Protein AF-A0A7W0R526-F1 (afdb_monomer)

Foldseek 3Di:
DQDPPVNWDWDDDPPDIDGGDDPVCVVVVVVCCPPPVNVD

pLDDT: mean 93.0, std 8.03, range [62.22, 98.31]

Structure (mmCIF, N/CA/C/O backbone):
data_AF-A0A7W0R526-F1
#
_entry.id   AF-A0A7W0R526-F1
#
loop_
_atom_site.group_PDB
_atom_site.id
_atom_site.type_symbol
_atom_site.label_atom_id
_atom_site.label_alt_id
_atom_site.label_comp_id
_atom_site.label_asym_id
_atom_site.label_entity_id
_atom_site.label_seq_id
_atom_site.pdbx_PDB_ins_code
_atom_site.Cartn_x
_atom_site.Cartn_y
_atom_site.Cartn_z
_atom_site.occupancy
_atom_site.B_iso_or_equiv
_atom_site.auth_seq_id
_atom_site.auth_comp_id
_atom_site.auth_asym_id
_atom_site.auth_atom_id
_atom_site.pdbx_PDB_model_num
ATOM 1 N N . MET A 1 1 ? 6.239 -25.440 -11.628 1.00 62.22 1 MET A N 1
ATOM 2 C CA . MET A 1 1 ? 7.049 -24.206 -11.623 1.00 62.22 1 MET A CA 1
ATOM 3 C C . MET A 1 1 ? 6.067 -23.067 -11.426 1.00 62.22 1 MET A C 1
ATOM 5 O O . MET A 1 1 ? 5.215 -22.926 -12.290 1.00 62.22 1 MET A O 1
ATOM 9 N N . ASN A 1 2 ? 6.100 -22.357 -10.296 1.00 74.38 2 ASN A N 1
ATOM 10 C CA . ASN A 1 2 ? 5.230 -21.192 -10.098 1.00 74.38 2 ASN A CA 1
ATOM 11 C C . ASN A 1 2 ? 5.839 -20.019 -10.871 1.00 74.38 2 ASN A C 1
ATOM 13 O O . ASN A 1 2 ? 7.040 -19.771 -10.733 1.00 74.38 2 ASN A O 1
ATOM 17 N N . ARG A 1 3 ? 5.052 -19.343 -11.702 1.00 88.88 3 ARG A N 1
ATOM 18 C CA . ARG A 1 3 ? 5.498 -18.194 -12.480 1.00 88.88 3 ARG A CA 1
ATOM 19 C C . ARG A 1 3 ? 5.078 -16.901 -11.790 1.00 88.88 3 ARG A C 1
ATOM 21 O O . ARG A 1 3 ? 3.927 -16.724 -11.399 1.00 88.88 3 ARG A O 1
ATOM 28 N N . TRP A 1 4 ? 6.053 -16.030 -11.573 1.00 86.31 4 TRP A N 1
ATOM 29 C CA . TRP A 1 4 ? 5.842 -14.744 -10.930 1.00 86.31 4 TRP A CA 1
ATOM 30 C C . TRP A 1 4 ? 5.826 -13.637 -11.990 1.00 86.31 4 TRP A C 1
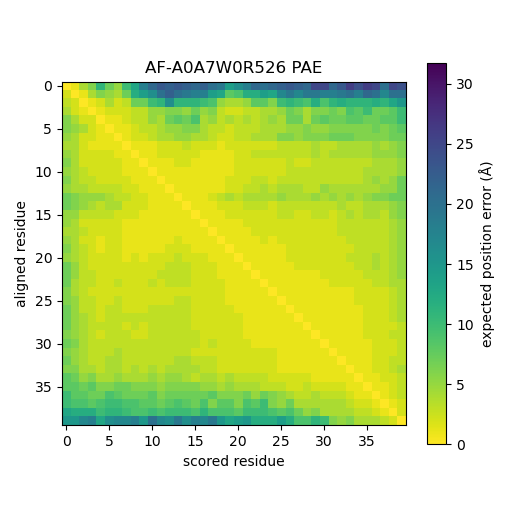ATOM 32 O O . TRP A 1 4 ? 6.769 -13.582 -12.784 1.00 86.31 4 TRP A O 1
ATOM 42 N N . PRO A 1 5 ? 4.860 -12.700 -11.940 1.00 91.50 5 PRO A N 1
ATOM 43 C CA . PRO A 1 5 ? 3.808 -12.554 -10.924 1.00 91.50 5 PRO A CA 1
ATOM 44 C C . PRO A 1 5 ? 2.490 -13.292 -11.237 1.00 91.50 5 PRO A C 1
ATOM 46 O O . PRO A 1 5 ? 1.566 -13.221 -10.431 1.00 91.50 5 PRO A O 1
ATOM 49 N N . GLU A 1 6 ? 2.368 -13.963 -12.384 1.00 92.00 6 GLU A N 1
ATOM 50 C CA . GLU A 1 6 ? 1.087 -14.437 -12.933 1.00 92.00 6 GLU A CA 1
ATOM 51 C C . GLU A 1 6 ? 0.353 -15.497 -12.098 1.00 92.00 6 GLU A C 1
ATOM 53 O O . GLU A 1 6 ? -0.875 -15.534 -12.127 1.00 92.00 6 GLU A O 1
ATOM 58 N N . ASP A 1 7 ? 1.068 -16.317 -11.326 1.00 94.88 7 ASP A N 1
ATOM 59 C CA . ASP A 1 7 ? 0.469 -17.377 -10.506 1.00 94.88 7 ASP A CA 1
ATOM 60 C C . ASP A 1 7 ? 0.179 -16.915 -9.059 1.00 94.88 7 ASP A C 1
ATOM 62 O O . ASP A 1 7 ? -0.161 -17.726 -8.195 1.00 94.88 7 ASP A O 1
ATOM 66 N N . VAL A 1 8 ? 0.327 -15.619 -8.753 1.00 95.00 8 VAL A N 1
ATOM 67 C CA . VAL A 1 8 ? 0.032 -15.054 -7.426 1.00 95.00 8 VAL A CA 1
ATOM 68 C C . VAL A 1 8 ? -1.424 -14.577 -7.377 1.00 95.00 8 VAL A C 1
ATOM 70 O O . VAL A 1 8 ? -1.797 -13.698 -8.156 1.00 95.00 8 VAL A O 1
ATOM 73 N N . PRO A 1 9 ? -2.262 -15.085 -6.457 1.00 95.50 9 PRO A N 1
ATOM 74 C CA . PRO A 1 9 ? -3.654 -14.661 -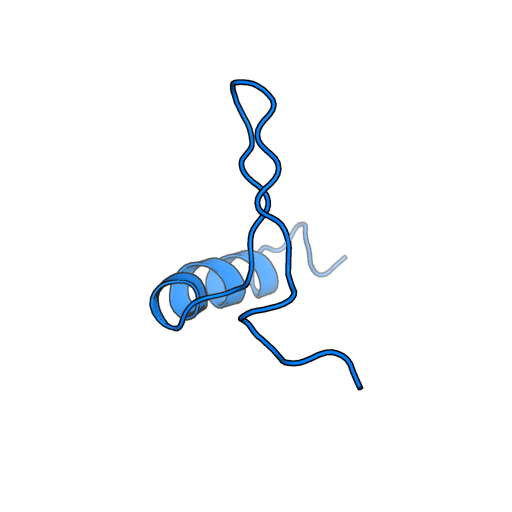6.366 1.00 95.50 9 PRO A CA 1
ATOM 75 C C . PRO A 1 9 ? -3.785 -13.233 -5.824 1.00 95.50 9 PRO A C 1
ATOM 77 O O . PRO A 1 9 ? -2.973 -12.775 -5.016 1.00 95.50 9 PRO A O 1
ATOM 80 N N . GLU A 1 10 ? -4.868 -12.557 -6.210 1.00 96.69 10 GLU A N 1
ATOM 81 C CA . GLU A 1 10 ? -5.343 -11.374 -5.495 1.00 96.69 10 GLU A CA 1
ATOM 82 C C . GLU A 1 10 ? -6.393 -11.789 -4.454 1.00 96.69 10 GLU A C 1
ATOM 84 O O . GLU A 1 10 ? -7.385 -12.439 -4.783 1.00 96.69 10 GLU A O 1
ATOM 89 N N . LEU A 1 11 ? -6.179 -11.405 -3.195 1.00 97.94 11 LEU A N 1
ATOM 90 C CA . LEU A 1 11 ? -7.111 -11.619 -2.086 1.00 97.94 11 LEU A CA 1
ATOM 91 C C . LEU A 1 11 ? -7.596 -10.258 -1.586 1.00 97.94 11 LEU A C 1
ATOM 93 O O . LEU A 1 11 ? -6.785 -9.351 -1.396 1.00 97.94 11 LEU A O 1
ATOM 97 N N . TYR A 1 12 ? -8.902 -10.101 -1.373 1.00 98.31 12 TYR A N 1
ATOM 98 C CA . TYR A 1 12 ? -9.495 -8.850 -0.898 1.00 98.31 12 TYR A CA 1
ATOM 99 C C . TYR A 1 12 ? -10.608 -9.128 0.111 1.00 98.31 12 TYR A C 1
ATOM 101 O O . TYR A 1 12 ? -11.507 -9.917 -0.170 1.00 98.31 12 TYR A O 1
ATOM 109 N N . ASP A 1 13 ? -10.556 -8.463 1.264 1.00 98.12 13 ASP A N 1
ATOM 110 C CA . ASP A 1 13 ? -11.527 -8.628 2.358 1.00 98.12 13 ASP A CA 1
ATOM 111 C C . ASP A 1 13 ? -12.476 -7.422 2.531 1.00 98.12 13 ASP A C 1
ATOM 113 O O . ASP A 1 13 ? -13.232 -7.353 3.497 1.00 98.12 13 ASP A O 1
ATOM 117 N N . GLY A 1 14 ? -12.440 -6.454 1.609 1.00 97.75 14 GLY A N 1
ATOM 118 C CA . GLY A 1 14 ? -13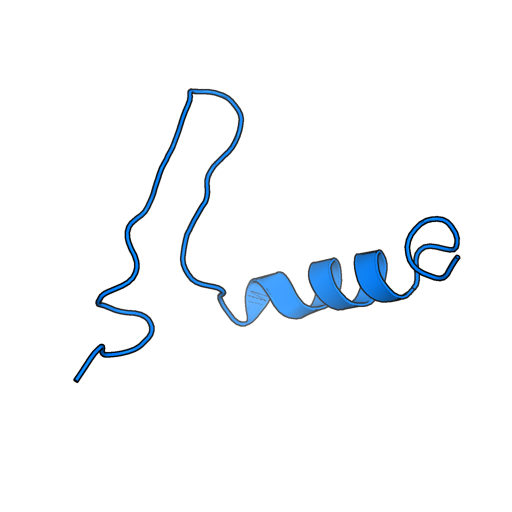.159 -5.180 1.733 1.00 97.75 14 GLY A CA 1
ATOM 119 C C . GLY A 1 14 ? -12.285 -4.027 2.240 1.00 97.75 14 GLY A C 1
ATOM 120 O O .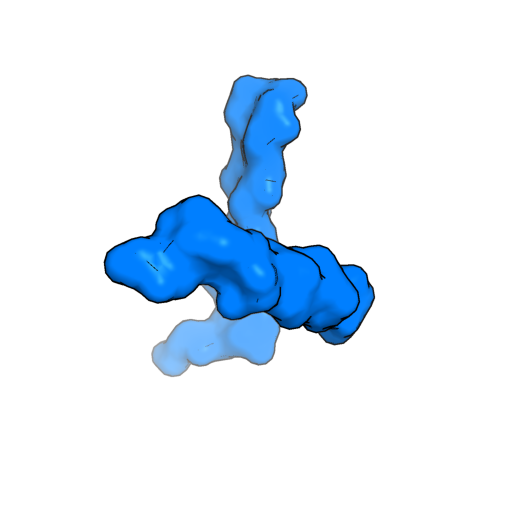 GLY A 1 14 ? -12.572 -2.869 1.939 1.00 97.75 14 GLY A O 1
ATOM 121 N N . THR A 1 15 ? -11.172 -4.326 2.909 1.00 98.00 15 THR A N 1
ATOM 122 C CA . THR A 1 15 ? -10.238 -3.336 3.468 1.00 98.00 15 THR A CA 1
ATOM 123 C C . THR A 1 15 ? -8.832 -3.517 2.902 1.00 98.00 15 THR A C 1
ATOM 125 O O . THR A 1 15 ? -8.264 -2.590 2.326 1.00 98.00 15 THR A O 1
ATOM 128 N N . VAL A 1 16 ? -8.280 -4.721 3.015 1.00 97.62 16 VAL A N 1
ATOM 129 C CA . VAL A 1 16 ? -6.917 -5.076 2.629 1.00 97.62 16 VAL A CA 1
ATOM 130 C C . VAL A 1 16 ? -6.937 -5.857 1.328 1.00 97.62 16 VAL A C 1
ATOM 132 O O . VAL A 1 16 ? -7.713 -6.796 1.159 1.00 97.62 16 VAL A O 1
ATOM 135 N N . ARG A 1 17 ? -6.039 -5.487 0.409 1.00 97.00 17 ARG A N 1
ATOM 136 C CA . ARG A 1 17 ? -5.771 -6.248 -0.811 1.00 97.00 17 ARG A CA 1
ATOM 137 C C . ARG A 1 17 ? -4.358 -6.810 -0.787 1.00 97.00 17 ARG A C 1
ATOM 139 O O . ARG A 1 17 ? -3.394 -6.049 -0.781 1.00 97.00 17 ARG A O 1
ATOM 146 N N . LEU A 1 18 ? -4.252 -8.131 -0.840 1.00 97.25 18 LEU A N 1
ATOM 147 C CA . LEU A 1 18 ? -2.993 -8.839 -1.040 1.00 97.25 18 LEU A CA 1
ATOM 148 C C . LEU A 1 18 ? -2.885 -9.224 -2.513 1.00 97.25 18 LEU A C 1
ATOM 150 O O . LEU A 1 18 ? -3.847 -9.721 -3.091 1.00 97.25 18 LEU A O 1
ATOM 154 N N . ARG A 1 19 ? -1.735 -8.954 -3.126 1.00 96.75 19 ARG A N 1
ATOM 155 C CA . ARG A 1 19 ? -1.448 -9.201 -4.547 1.00 96.75 19 ARG A CA 1
ATOM 156 C C . ARG A 1 19 ? 0.059 -9.337 -4.755 1.00 96.75 19 ARG A C 1
ATOM 158 O O . ARG A 1 19 ? 0.831 -8.971 -3.869 1.00 96.75 19 ARG A O 1
ATOM 165 N N . ALA A 1 20 ? 0.478 -9.764 -5.945 1.00 97.00 20 ALA A N 1
ATOM 166 C CA . ALA A 1 20 ? 1.879 -9.658 -6.349 1.00 97.00 20 ALA A CA 1
ATOM 167 C C . ALA A 1 20 ? 2.389 -8.208 -6.271 1.00 97.00 20 ALA A C 1
ATOM 169 O O . ALA A 1 20 ? 1.648 -7.250 -6.543 1.00 97.00 20 ALA A O 1
ATOM 170 N N . HIS A 1 21 ? 3.672 -8.063 -5.939 1.00 94.88 21 HIS A N 1
ATOM 171 C CA . HIS A 1 21 ? 4.363 -6.778 -5.974 1.00 94.88 21 HIS A CA 1
ATOM 172 C C . HIS A 1 21 ? 4.490 -6.244 -7.400 1.00 94.88 21 HIS A C 1
ATOM 174 O O . HIS A 1 21 ? 4.579 -6.999 -8.370 1.00 94.88 21 HIS A O 1
ATOM 180 N N . ARG A 1 22 ? 4.509 -4.920 -7.505 1.00 94.69 22 ARG A N 1
ATOM 181 C CA . ARG A 1 22 ? 4.723 -4.149 -8.728 1.00 94.69 22 ARG A CA 1
ATOM 182 C C . ARG A 1 22 ? 5.844 -3.151 -8.465 1.00 94.69 22 ARG A C 1
ATOM 184 O O . ARG A 1 22 ? 6.032 -2.733 -7.326 1.00 94.69 22 ARG A O 1
ATOM 191 N N . ASP A 1 23 ? 6.520 -2.693 -9.512 1.00 97.06 23 ASP A N 1
ATOM 192 C CA . ASP A 1 23 ? 7.612 -1.714 -9.373 1.00 97.06 23 ASP A CA 1
ATOM 193 C C . ASP A 1 23 ? 7.167 -0.428 -8.658 1.00 97.06 23 ASP A C 1
ATOM 195 O O . ASP A 1 23 ? 7.932 0.197 -7.928 1.00 97.06 23 ASP A O 1
ATOM 199 N N . THR A 1 24 ? 5.892 -0.064 -8.793 1.00 97.38 24 THR A N 1
ATOM 200 C CA . THR A 1 24 ? 5.294 1.090 -8.111 1.00 97.38 24 THR A CA 1
ATOM 201 C C . THR A 1 24 ? 5.211 0.944 -6.590 1.00 97.38 24 THR A C 1
ATOM 203 O O . THR A 1 24 ? 5.012 1.944 -5.909 1.00 97.38 24 THR A O 1
ATOM 206 N N . ASP A 1 25 ? 5.346 -0.267 -6.045 1.00 96.94 25 ASP A N 1
ATOM 207 C CA . ASP A 1 25 ? 5.304 -0.517 -4.598 1.00 96.94 25 ASP A CA 1
ATOM 208 C C . ASP A 1 25 ? 6.644 -0.217 -3.917 1.00 96.94 25 ASP A C 1
ATOM 210 O O . ASP A 1 25 ? 6.686 0.011 -2.707 1.00 96.94 25 ASP A O 1
ATOM 214 N N . VAL A 1 26 ? 7.737 -0.187 -4.691 1.00 97.62 26 VAL A N 1
ATOM 215 C CA . VAL A 1 26 ? 9.108 -0.056 -4.180 1.00 97.62 26 VAL A CA 1
ATOM 216 C C . VAL A 1 26 ? 9.279 1.145 -3.240 1.00 97.62 26 VAL A C 1
ATOM 218 O O . VAL A 1 26 ? 9.839 0.946 -2.160 1.00 97.62 26 VAL A O 1
ATOM 221 N N . PRO A 1 27 ? 8.787 2.365 -3.548 1.00 98.00 27 PRO A N 1
ATOM 222 C CA . PRO A 1 27 ? 8.934 3.496 -2.633 1.00 98.00 27 PRO A CA 1
ATOM 223 C C . PRO A 1 27 ? 8.301 3.253 -1.255 1.00 98.00 27 PRO A C 1
ATOM 225 O O . PRO A 1 27 ? 8.913 3.585 -0.243 1.00 98.00 27 PRO A O 1
ATOM 228 N N . GLY A 1 28 ? 7.117 2.631 -1.207 1.00 96.69 28 GLY A N 1
ATOM 229 C CA . GLY A 1 28 ? 6.431 2.314 0.049 1.00 96.69 28 GLY A CA 1
ATOM 230 C C . GLY A 1 28 ? 7.123 1.198 0.833 1.00 96.69 28 GLY A C 1
ATOM 231 O O . GLY A 1 28 ? 7.251 1.284 2.049 1.00 96.69 28 GLY A O 1
ATOM 232 N N . MET A 1 29 ? 7.651 0.183 0.144 1.00 95.81 29 MET A N 1
ATOM 233 C CA . MET A 1 29 ? 8.428 -0.884 0.787 1.00 95.81 29 MET A CA 1
ATOM 234 C C . MET A 1 29 ? 9.718 -0.340 1.417 1.00 95.81 29 MET A C 1
ATOM 236 O O . MET A 1 29 ? 10.074 -0.726 2.527 1.00 95.81 29 MET A O 1
ATOM 240 N N . VAL A 1 30 ? 10.408 0.582 0.734 1.00 96.44 30 VAL A N 1
ATOM 241 C CA . VAL A 1 30 ? 11.617 1.236 1.262 1.00 96.44 30 VAL A CA 1
ATOM 242 C C . VAL A 1 30 ? 11.302 2.101 2.481 1.00 96.44 30 VAL A C 1
ATOM 244 O O . VAL A 1 30 ? 12.093 2.119 3.422 1.00 96.44 30 VAL A O 1
ATOM 247 N N . GLU A 1 31 ? 10.178 2.816 2.468 1.00 96.94 31 GLU A N 1
ATOM 248 C CA . GLU A 1 31 ? 9.717 3.613 3.607 1.00 96.94 31 GLU A CA 1
ATOM 249 C C . GLU A 1 31 ? 9.444 2.719 4.826 1.00 96.94 31 GLU A C 1
ATOM 251 O O . GLU A 1 31 ? 10.087 2.909 5.856 1.00 96.94 31 GLU A O 1
ATOM 256 N N . MET A 1 32 ? 8.654 1.652 4.664 1.00 95.50 32 MET A N 1
ATOM 257 C CA . MET A 1 32 ? 8.388 0.660 5.715 1.00 95.50 32 MET A CA 1
ATOM 258 C C . MET A 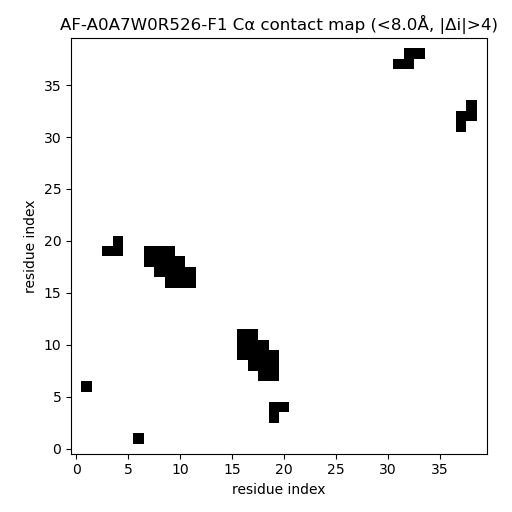1 32 ? 9.676 0.044 6.287 1.00 95.50 32 MET A C 1
ATOM 260 O O . MET A 1 32 ? 9.815 -0.088 7.503 1.00 95.50 32 MET A O 1
ATOM 264 N N . CYS A 1 33 ? 10.642 -0.318 5.434 1.00 95.19 33 CYS A N 1
ATOM 265 C CA . CYS A 1 33 ? 11.938 -0.846 5.876 1.00 95.19 33 CYS A CA 1
ATOM 266 C C . CYS A 1 33 ? 12.775 0.178 6.656 1.00 95.19 33 CYS A C 1
ATOM 268 O O . CYS A 1 33 ? 13.708 -0.210 7.351 1.00 95.19 33 CYS A O 1
ATOM 270 N N . ARG A 1 34 ? 12.499 1.478 6.521 1.00 95.56 34 ARG A N 1
ATOM 271 C CA . ARG A 1 34 ? 13.167 2.557 7.266 1.00 95.56 34 ARG A CA 1
ATOM 272 C C . ARG A 1 34 ? 12.388 2.993 8.502 1.00 95.56 34 ARG A C 1
ATOM 274 O O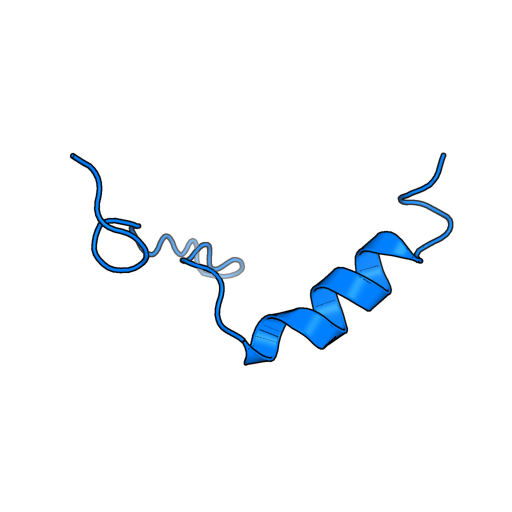 . ARG A 1 34 ? 12.932 3.766 9.289 1.00 95.56 34 ARG A O 1
ATOM 281 N N . ASP A 1 35 ? 11.167 2.500 8.691 1.00 95.94 35 ASP A N 1
ATOM 282 C CA . ASP A 1 35 ? 10.379 2.778 9.884 1.00 95.94 35 ASP A CA 1
ATOM 283 C C . ASP A 1 35 ? 11.146 2.285 11.136 1.00 95.94 35 ASP A C 1
ATOM 285 O O . ASP A 1 35 ? 11.559 1.118 11.201 1.00 95.94 35 ASP A O 1
ATOM 289 N N . PRO A 1 36 ? 11.380 3.148 12.144 1.00 93.38 36 PRO A N 1
ATOM 290 C CA . PRO A 1 36 ? 12.007 2.757 13.405 1.00 93.38 36 PRO A CA 1
ATOM 291 C C . PRO A 1 36 ? 11.271 1.639 14.159 1.00 93.38 36 PRO A C 1
ATOM 293 O O . PRO A 1 36 ? 11.894 0.928 14.946 1.00 93.38 36 PRO A O 1
ATOM 296 N N . VAL A 1 37 ? 9.962 1.476 13.947 1.00 94.75 37 VAL A N 1
ATOM 297 C CA . VAL A 1 37 ? 9.163 0.377 14.505 1.00 94.75 37 VAL A CA 1
ATOM 298 C C . VAL A 1 37 ? 9.532 -0.955 13.848 1.00 94.75 37 VAL A C 1
ATOM 300 O O . VAL A 1 37 ? 9.603 -1.964 14.548 1.00 94.75 37 VAL A O 1
ATOM 303 N N . SER A 1 38 ? 9.813 -0.959 12.541 1.00 86.25 38 SER A N 1
ATOM 304 C CA . SER A 1 38 ? 10.186 -2.160 11.777 1.00 86.25 38 SER A CA 1
ATOM 305 C C . SER A 1 38 ? 11.598 -2.669 12.085 1.00 86.25 38 SER A C 1
ATOM 307 O O . SER A 1 38 ? 11.860 -3.857 11.934 1.00 86.25 38 SER A O 1
ATOM 309 N N . ASN A 1 39 ? 12.512 -1.789 12.507 1.00 77.81 39 ASN A N 1
ATOM 310 C CA . ASN A 1 39 ? 13.933 -2.100 12.734 1.00 77.81 39 ASN A CA 1
ATOM 311 C C . ASN A 1 39 ? 14.290 -2.382 14.209 1.00 77.81 39 ASN A C 1
ATOM 313 O O . ASN A 1 39 ? 15.421 -2.120 14.627 1.00 77.81 39 ASN A O 1
ATOM 317 N N . ARG A 1 40 ? 13.330 -2.850 15.012 1.00 70.12 40 ARG A N 1
ATOM 318 C CA . ARG A 1 40 ? 13.550 -3.215 16.421 1.00 70.12 40 ARG A CA 1
ATOM 319 C C . ARG A 1 40 ? 14.053 -4.638 16.619 1.00 70.12 40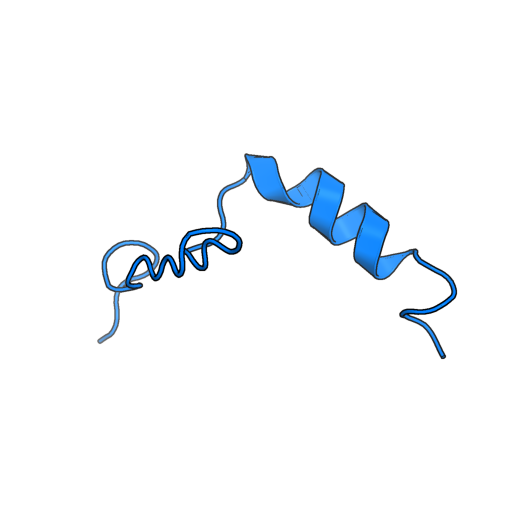 ARG A C 1
ATOM 321 O O . ARG A 1 40 ? 13.696 -5.516 15.808 1.00 70.12 40 ARG A O 1
#

Mean predicted aligned error: 4.05 Å

Sequence (40 aa):
MNRWPEDVPELYDGTVRLRAHRDTDVPGMVEMCRDPVSNR

Secondary structure (DSSP, 8-state):
-PPTTTTPPPEE-SS-EE----GGGHHHHHHHHH-TTTT-

Solvent-accessible surface area (backbone atoms onl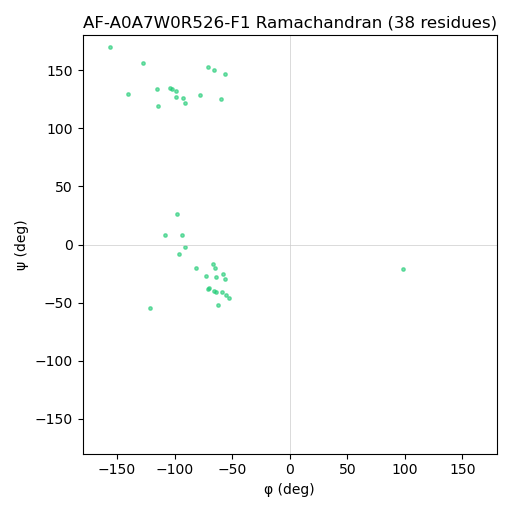y — not comparable to full-atom values): 2746 Å² total; per-residue (Å²): 132,90,49,85,63,82,71,49,68,76,46,73,78,90,82,57,75,48,58,60,89,54,82,85,47,49,69,59,53,54,49,53,68,64,34,75,80,69,71,110

Radius of gyration: 13.2 Å; Cα contacts (8 Å, |Δi|>4): 22; chains: 1; bounding box: 27×28×29 Å

Ne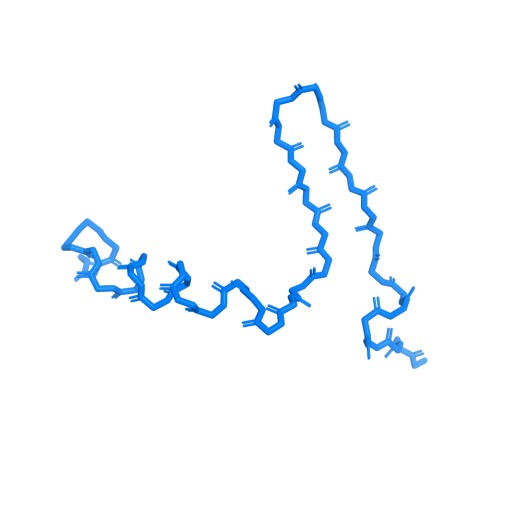arest PDB structures (foldseek):
  4i98-assembly1_B  TM=5.034E-01  e=4.738E+00  Streptococcus pneumoniae P1031
  2v4x-assembly1_A  TM=3.824E-01  e=6.703E+00  Jaagsiekte sheep retrovirus